Protein AF-A0A972ZTG2-F1 (afdb_monomer_lite)

Radius of gyration: 10.83 Å; chains: 1; bounding box: 28×16×28 Å

pLDDT: mean 95.46, std 4.3, range [70.38, 98.25]

Secondary structure (DSSP, 8-state):
--HHHHHHHHHHHHHHT-TTT-STT----EEE-SS-EEEPPTTS-GGG--

Foldseek 3Di:
DPPVVVVQLVVLLVQLVDCVRDDPLDDKTWDDDPPDIRIDDPPHRSNGDD

Sequence (50 aa):
MKKEIKELVEISQFYGQKKDFVIAGGGNTSYKDENHLYIKASGINLGNIT

Structure (mmCIF, N/CA/C/O backbone):
data_AF-A0A972ZTG2-F1
#
_entry.id   AF-A0A972ZTG2-F1
#
loop_
_atom_site.group_PDB
_atom_site.id
_atom_site.type_symbol
_atom_site.label_atom_id
_atom_site.label_alt_id
_atom_site.label_comp_id
_atom_site.label_asym_id
_atom_site.label_entity_id
_atom_site.label_seq_id
_atom_site.pdbx_PDB_ins_code
_atom_site.Cartn_x
_atom_site.Cartn_y
_atom_site.Cartn_z
_atom_site.occupancy
_atom_site.B_iso_or_equiv
_atom_site.auth_seq_id
_atom_site.auth_comp_id
_atom_site.auth_asym_id
_atom_site.auth_atom_id
_atom_site.pdbx_PDB_model_num
ATOM 1 N N . MET A 1 1 ? -2.166 -7.435 15.078 1.00 70.38 1 MET A N 1
ATOM 2 C CA . MET A 1 1 ? -2.304 -6.555 13.896 1.00 70.38 1 MET A CA 1
ATOM 3 C C . MET A 1 1 ? -3.730 -6.680 13.369 1.00 70.38 1 MET A C 1
ATOM 5 O O . MET A 1 1 ? -4.224 -7.801 13.359 1.00 70.38 1 MET A O 1
ATOM 9 N N . LYS A 1 2 ? -4.403 -5.572 13.004 1.00 89.88 2 LYS A N 1
ATOM 10 C CA . LYS A 1 2 ? -5.733 -5.612 12.353 1.00 89.88 2 LYS A CA 1
ATOM 11 C C . LYS A 1 2 ? -5.652 -6.449 11.062 1.00 89.88 2 LYS A C 1
ATOM 13 O O . LYS A 1 2 ? -4.612 -6.416 10.401 1.00 89.88 2 LYS A O 1
ATOM 18 N N . LYS A 1 3 ? -6.713 -7.181 10.707 1.00 95.44 3 LYS A N 1
ATOM 19 C CA . LYS A 1 3 ? -6.738 -8.070 9.528 1.00 95.44 3 LYS A CA 1
ATOM 20 C C . LYS A 1 3 ? -6.424 -7.302 8.244 1.00 95.44 3 LYS A C 1
ATOM 22 O O . LYS A 1 3 ? -5.599 -7.733 7.453 1.00 95.44 3 LYS A O 1
ATOM 27 N N . GLU A 1 4 ? -6.987 -6.114 8.115 1.00 96.12 4 GLU A N 1
ATOM 28 C CA . GLU A 1 4 ? -6.881 -5.249 6.942 1.00 96.12 4 GLU A CA 1
ATOM 29 C C . GLU A 1 4 ? -5.474 -4.658 6.802 1.00 96.12 4 GLU A C 1
ATOM 31 O O . GLU A 1 4 ? -4.982 -4.468 5.697 1.00 96.12 4 GLU A O 1
ATOM 36 N N . ILE A 1 5 ? -4.775 -4.431 7.921 1.00 96.50 5 ILE A N 1
ATOM 37 C CA . ILE A 1 5 ? -3.365 -4.017 7.895 1.00 96.50 5 ILE A CA 1
ATOM 38 C C . ILE A 1 5 ? -2.479 -5.179 7.436 1.00 96.50 5 ILE A C 1
ATOM 40 O O . ILE A 1 5 ? -1.562 -4.962 6.652 1.00 96.50 5 ILE A O 1
ATOM 44 N N . LYS A 1 6 ? -2.784 -6.418 7.847 1.00 96.94 6 LYS A N 1
ATOM 45 C CA . LYS A 1 6 ? -2.091 -7.611 7.337 1.00 96.94 6 LYS A CA 1
ATOM 46 C C . LYS A 1 6 ? -2.294 -7.771 5.830 1.00 96.94 6 LYS A C 1
ATOM 48 O O . LYS A 1 6 ? -1.331 -7.981 5.104 1.00 96.94 6 LYS A O 1
ATOM 53 N N . GLU A 1 7 ? -3.529 -7.617 5.363 1.00 97.69 7 GLU A N 1
ATOM 54 C CA . GLU A 1 7 ? -3.876 -7.668 3.938 1.00 97.69 7 GLU A CA 1
ATOM 55 C C . GLU A 1 7 ? -3.199 -6.536 3.148 1.00 97.69 7 GLU A C 1
ATOM 57 O O . GLU A 1 7 ? -2.689 -6.768 2.052 1.00 97.69 7 GLU A O 1
ATOM 62 N N . LEU A 1 8 ? -3.109 -5.328 3.723 1.00 97.69 8 LEU A N 1
ATOM 63 C CA . LEU A 1 8 ? -2.371 -4.211 3.133 1.00 97.69 8 LEU A CA 1
ATOM 64 C C . LEU A 1 8 ? -0.875 -4.533 2.993 1.00 97.69 8 LEU A C 1
ATOM 66 O O . LEU A 1 8 ? -0.274 -4.206 1.968 1.00 97.69 8 LEU A O 1
ATOM 70 N N . VAL A 1 9 ? -0.269 -5.182 3.991 1.00 97.88 9 VAL A N 1
ATOM 71 C CA . VAL A 1 9 ? 1.121 -5.658 3.916 1.00 97.88 9 VAL A CA 1
ATOM 72 C C . VAL A 1 9 ? 1.265 -6.709 2.815 1.00 97.88 9 VAL A C 1
ATOM 74 O O . VAL A 1 9 ? 2.123 -6.558 1.948 1.00 97.88 9 VAL A O 1
ATOM 77 N N . GLU A 1 10 ? 0.393 -7.715 2.779 1.00 98.12 10 GLU A N 1
ATOM 78 C CA . GLU A 1 10 ? 0.432 -8.798 1.787 1.00 98.12 10 GLU A CA 1
ATOM 79 C C . GLU A 1 10 ? 0.303 -8.273 0.347 1.00 98.12 10 GLU A C 1
ATOM 81 O O . GLU A 1 10 ? 1.107 -8.638 -0.515 1.00 98.12 10 GLU A O 1
ATOM 86 N N . ILE A 1 11 ? -0.638 -7.360 0.076 1.00 97.81 11 ILE A N 1
ATOM 87 C CA . ILE A 1 11 ? -0.808 -6.785 -1.269 1.00 97.81 11 ILE A CA 1
ATOM 88 C C . ILE A 1 11 ? 0.352 -5.858 -1.653 1.00 97.81 11 ILE A C 1
ATOM 90 O O . ILE A 1 11 ? 0.792 -5.863 -2.806 1.00 97.81 11 ILE A O 1
ATOM 94 N N . SER A 1 12 ? 0.896 -5.109 -0.687 1.00 98.25 12 SER A N 1
ATOM 95 C CA . SER A 1 12 ? 2.084 -4.274 -0.899 1.00 98.25 12 SER A CA 1
ATOM 96 C C . SER A 1 12 ? 3.285 -5.129 -1.282 1.00 98.25 12 SER A C 1
ATOM 98 O O . SER A 1 12 ? 3.948 -4.850 -2.279 1.00 98.25 12 SER A O 1
ATOM 100 N N . GLN A 1 13 ? 3.529 -6.215 -0.549 1.00 98.00 13 GLN A N 1
ATOM 101 C CA . GLN A 1 13 ? 4.623 -7.135 -0.838 1.00 98.00 13 GLN A CA 1
ATOM 102 C C . GLN A 1 13 ? 4.426 -7.841 -2.189 1.00 98.00 13 GLN A C 1
ATOM 104 O O . GLN A 1 13 ? 5.368 -7.913 -2.979 1.00 98.00 13 GLN A O 1
ATOM 109 N N . PHE A 1 14 ? 3.203 -8.281 -2.506 1.00 97.75 14 PHE A N 1
ATOM 110 C CA . PHE A 1 14 ? 2.891 -8.956 -3.769 1.00 97.75 14 PHE A CA 1
ATOM 111 C C . PHE A 1 14 ? 3.209 -8.106 -5.006 1.00 97.75 14 PHE A C 1
ATOM 113 O O . PHE A 1 14 ? 3.836 -8.603 -5.943 1.00 97.75 14 PHE A O 1
ATOM 120 N N . TYR A 1 15 ? 2.792 -6.836 -5.025 1.00 97.69 15 TYR A N 1
ATOM 121 C CA . TYR A 1 15 ? 3.100 -5.934 -6.141 1.00 97.69 15 TYR A CA 1
ATOM 122 C C . TYR A 1 15 ? 4.523 -5.380 -6.056 1.00 97.69 15 TYR A C 1
ATOM 124 O O . TYR A 1 15 ? 5.207 -5.278 -7.071 1.00 97.69 15 TYR A O 1
ATOM 132 N N . GLY A 1 16 ? 5.005 -5.075 -4.852 1.00 97.38 16 GLY A N 1
ATOM 133 C CA . GLY A 1 16 ? 6.324 -4.493 -4.624 1.00 97.38 16 GLY A CA 1
ATOM 134 C C . GLY A 1 16 ? 7.500 -5.412 -4.962 1.00 97.38 16 GLY A C 1
ATOM 135 O O . GLY A 1 16 ? 8.597 -4.913 -5.200 1.00 97.38 16 GLY A O 1
ATOM 136 N N . GLN A 1 17 ? 7.288 -6.730 -5.019 1.00 95.81 17 GLN A N 1
ATOM 137 C CA . GLN A 1 17 ? 8.297 -7.706 -5.453 1.00 95.81 17 GLN A CA 1
ATOM 138 C C . GLN A 1 17 ? 8.331 -7.919 -6.976 1.00 95.81 17 GLN A C 1
ATOM 140 O O . GLN A 1 17 ? 9.249 -8.558 -7.493 1.00 95.81 17 GLN A O 1
ATOM 145 N N . LYS A 1 18 ? 7.353 -7.387 -7.716 1.00 96.19 18 LYS A N 1
ATOM 146 C CA . LYS A 1 18 ? 7.228 -7.589 -9.161 1.00 96.19 18 LYS A CA 1
ATOM 147 C C . LYS A 1 18 ? 7.673 -6.345 -9.917 1.00 96.19 18 LYS A C 1
ATOM 149 O O . LYS A 1 18 ? 7.036 -5.295 -9.855 1.00 96.19 18 LYS A O 1
ATOM 154 N N . LYS A 1 19 ? 8.753 -6.493 -10.686 1.00 93.19 19 LYS A N 1
ATOM 155 C CA . LYS A 1 19 ? 9.361 -5.401 -11.467 1.00 93.19 19 LYS A CA 1
ATOM 156 C C . LYS A 1 19 ? 8.413 -4.793 -12.507 1.00 93.19 19 LYS A C 1
ATOM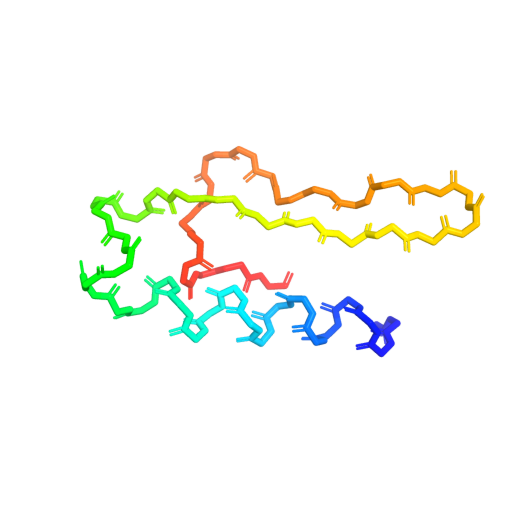 158 O O . LYS A 1 19 ? 8.581 -3.631 -12.853 1.00 93.19 19 LYS A O 1
ATOM 163 N N . ASP A 1 20 ? 7.402 -5.545 -12.938 1.00 96.12 20 ASP A N 1
ATOM 164 C CA . ASP A 1 20 ? 6.383 -5.079 -13.887 1.00 96.12 20 ASP A CA 1
ATOM 165 C C . ASP A 1 20 ? 5.443 -4.022 -13.281 1.00 96.12 20 ASP A C 1
ATOM 167 O O . ASP A 1 20 ? 4.805 -3.271 -14.012 1.00 96.12 20 ASP A O 1
ATOM 171 N N . PHE A 1 21 ? 5.361 -3.950 -11.947 1.00 95.88 21 PHE A N 1
ATOM 172 C CA . PHE A 1 21 ? 4.484 -3.021 -11.228 1.00 95.88 21 PHE A CA 1
ATOM 173 C C . PHE A 1 21 ? 5.249 -1.897 -10.531 1.00 95.88 21 PHE A C 1
ATOM 175 O O . PHE A 1 21 ? 4.703 -0.813 -10.333 1.00 95.88 21 PHE A O 1
ATOM 182 N N . VAL A 1 22 ? 6.502 -2.142 -10.136 1.00 95.19 22 VAL A N 1
ATOM 183 C CA . VAL A 1 22 ? 7.297 -1.185 -9.363 1.00 95.19 22 VAL A CA 1
ATOM 184 C C . VAL A 1 22 ? 8.734 -1.123 -9.870 1.00 95.19 22 VAL A C 1
ATOM 186 O O . VAL A 1 22 ? 9.426 -2.135 -9.963 1.00 95.19 22 VAL A O 1
ATOM 189 N N . ILE A 1 23 ? 9.217 0.100 -10.102 1.00 93.25 23 ILE A N 1
ATOM 190 C CA . ILE A 1 23 ? 10.613 0.393 -10.444 1.00 93.25 23 ILE A CA 1
ATOM 191 C C . ILE A 1 23 ? 11.321 0.954 -9.204 1.00 93.25 23 ILE A C 1
ATOM 193 O O . ILE A 1 23 ? 10.753 1.760 -8.464 1.00 93.25 23 ILE A O 1
ATOM 197 N N . ALA A 1 24 ? 12.561 0.514 -8.968 1.00 90.25 24 ALA A N 1
ATOM 198 C CA . ALA A 1 24 ? 13.434 1.006 -7.895 1.00 90.25 24 ALA A CA 1
ATOM 199 C C . ALA A 1 24 ? 12.818 0.963 -6.475 1.00 90.25 24 ALA A C 1
ATOM 201 O O . ALA A 1 24 ? 13.119 1.810 -5.641 1.00 90.25 24 ALA A O 1
ATOM 202 N N . GLY A 1 25 ? 11.942 -0.011 -6.194 1.00 85.62 25 GLY A N 1
ATOM 203 C CA . GLY A 1 25 ? 11.327 -0.185 -4.868 1.00 85.62 25 GLY A CA 1
ATOM 204 C C . GLY A 1 25 ? 10.262 0.858 -4.497 1.00 85.62 25 GLY A C 1
ATOM 205 O O . GLY A 1 25 ? 9.788 0.856 -3.357 1.00 85.62 25 GLY A O 1
ATOM 206 N N . GLY A 1 26 ? 9.873 1.716 -5.449 1.00 93.50 26 GLY A N 1
ATOM 207 C CA . GLY A 1 26 ? 8.863 2.762 -5.286 1.00 93.50 26 GLY A CA 1
ATOM 208 C C . GLY A 1 26 ? 7.439 2.249 -5.030 1.00 93.50 26 GLY A C 1
ATOM 209 O O . GLY A 1 26 ? 7.222 1.168 -4.489 1.00 93.50 26 GLY A O 1
ATOM 210 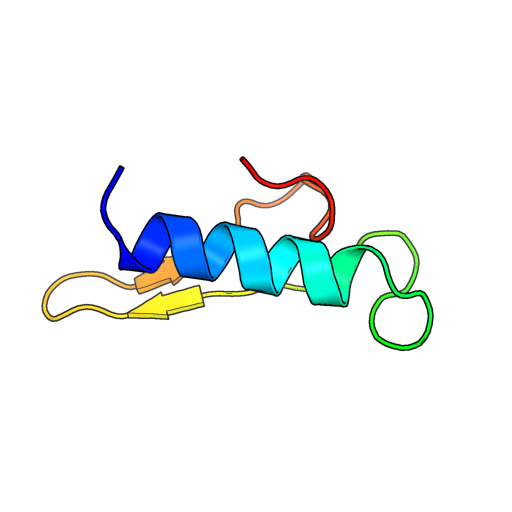N N . GLY A 1 27 ? 6.442 3.050 -5.400 1.00 95.06 27 GLY A N 1
ATOM 211 C CA . GLY A 1 27 ? 5.032 2.714 -5.193 1.00 95.06 27 GLY A CA 1
ATOM 212 C C . GLY A 1 27 ? 4.533 2.949 -3.763 1.00 95.06 27 GLY A C 1
ATOM 213 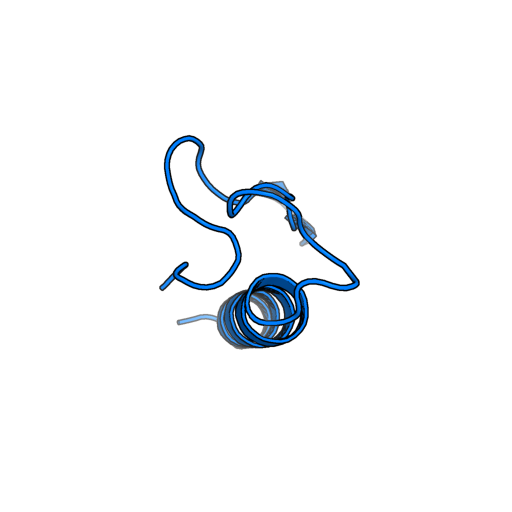O O . GLY A 1 27 ? 5.299 3.055 -2.795 1.00 95.06 27 GLY A O 1
ATOM 214 N N . ASN A 1 28 ? 3.214 3.060 -3.649 1.00 97.06 28 ASN A N 1
ATOM 215 C CA . ASN A 1 28 ? 2.488 3.349 -2.421 1.00 97.06 28 ASN A CA 1
ATOM 216 C C . ASN A 1 28 ? 1.194 2.534 -2.373 1.00 97.06 28 ASN A C 1
ATOM 218 O O . ASN A 1 28 ? 0.660 2.110 -3.393 1.00 97.06 28 ASN A O 1
ATOM 222 N N . THR A 1 29 ? 0.726 2.299 -1.157 1.00 97.62 29 THR A N 1
ATOM 223 C CA . THR A 1 29 ? -0.521 1.605 -0.853 1.00 97.62 29 THR A CA 1
ATOM 224 C C . THR A 1 29 ? -1.152 2.286 0.346 1.00 97.62 29 THR A C 1
ATOM 226 O O . THR A 1 29 ? -0.463 2.872 1.194 1.00 97.62 29 THR A O 1
ATOM 229 N N . SER A 1 30 ? -2.476 2.240 0.398 1.00 97.69 30 SER A N 1
ATOM 230 C CA . SER A 1 30 ? -3.237 2.772 1.512 1.00 97.69 30 SER A CA 1
ATOM 231 C C . SER A 1 30 ? -4.478 1.935 1.786 1.00 97.69 30 SER A C 1
ATOM 233 O O . SER A 1 30 ? -5.000 1.253 0.905 1.00 97.69 30 SER A O 1
ATOM 235 N N . TYR A 1 31 ? -4.930 1.984 3.032 1.00 97.44 31 TYR A N 1
ATOM 236 C CA . TYR A 1 31 ? -6.170 1.376 3.497 1.00 97.44 31 TYR A CA 1
ATOM 237 C C . TYR A 1 31 ? -6.957 2.429 4.271 1.00 97.44 31 TYR A C 1
ATOM 239 O O . TYR A 1 31 ? -6.384 3.148 5.087 1.00 97.44 31 TYR A O 1
ATOM 247 N N . LYS A 1 32 ? -8.260 2.534 4.017 1.00 97.81 32 LYS A N 1
ATOM 248 C CA . LYS A 1 32 ? -9.143 3.482 4.696 1.00 97.81 32 LYS A CA 1
ATOM 249 C C . LYS A 1 32 ? -10.127 2.721 5.576 1.00 97.81 32 LYS A C 1
ATOM 251 O O . LYS A 1 32 ? -10.797 1.824 5.075 1.00 97.81 32 LYS A O 1
ATOM 256 N N . ASP A 1 33 ? -10.242 3.120 6.840 1.00 96.06 33 ASP A N 1
ATOM 257 C CA . ASP A 1 33 ? -11.363 2.744 7.705 1.00 96.06 33 ASP A CA 1
ATOM 258 C C . ASP A 1 33 ? -12.266 3.958 7.992 1.00 96.06 33 ASP A C 1
ATOM 260 O O . ASP A 1 33 ? -12.144 5.007 7.353 1.00 96.06 33 ASP A O 1
ATOM 264 N N . GLU A 1 34 ? -13.215 3.812 8.916 1.00 97.69 34 GLU A N 1
ATOM 265 C CA . GLU A 1 34 ? -14.163 4.877 9.275 1.00 97.69 34 GLU A CA 1
ATOM 266 C C . GLU A 1 34 ? -13.478 6.147 9.801 1.00 97.69 34 GLU A C 1
ATOM 268 O O . GLU A 1 34 ? -14.006 7.245 9.633 1.00 97.69 34 GLU A O 1
ATOM 273 N N . ASN A 1 35 ? -12.298 6.008 10.411 1.00 97.50 35 ASN A N 1
ATOM 274 C CA . ASN A 1 35 ? -11.645 7.070 11.173 1.00 97.50 35 ASN A CA 1
ATOM 275 C C . ASN A 1 35 ? -10.315 7.519 10.553 1.00 97.50 35 ASN A C 1
ATOM 277 O O . ASN A 1 35 ? -9.901 8.661 10.749 1.00 97.50 35 ASN A O 1
ATOM 281 N N . HIS A 1 36 ? -9.628 6.641 9.818 1.00 96.75 36 HIS A N 1
ATOM 282 C CA . HIS A 1 36 ? -8.264 6.883 9.359 1.00 96.75 36 HIS A CA 1
ATOM 283 C C . HIS A 1 36 ? -8.027 6.421 7.923 1.00 96.75 36 HIS A C 1
ATOM 285 O O . HIS A 1 36 ? -8.623 5.466 7.425 1.00 96.75 36 HIS A O 1
ATOM 291 N N . LEU A 1 37 ? -7.061 7.078 7.284 1.00 97.88 37 LEU A N 1
ATOM 292 C CA . LEU A 1 37 ? -6.390 6.582 6.092 1.00 97.88 37 LEU A CA 1
ATOM 293 C C . LEU A 1 37 ? -4.966 6.181 6.480 1.00 97.88 37 LEU A C 1
ATOM 295 O O . LEU A 1 37 ? -4.138 7.023 6.821 1.00 97.88 37 LEU A O 1
ATOM 299 N N . TYR A 1 38 ? -4.688 4.888 6.421 1.00 96.75 38 TYR A N 1
ATOM 300 C CA . TYR A 1 38 ? -3.369 4.314 6.633 1.00 96.75 38 TYR A CA 1
ATOM 301 C C . TYR A 1 38 ? -2.612 4.355 5.317 1.00 96.75 38 TYR A C 1
ATOM 303 O O . TYR A 1 38 ? -3.118 3.878 4.306 1.00 96.75 38 TYR A O 1
ATOM 311 N N . ILE A 1 39 ? -1.412 4.922 5.318 1.00 97.06 39 ILE A N 1
ATOM 312 C CA . ILE A 1 39 ? -0.590 5.092 4.120 1.00 97.06 39 ILE A CA 1
ATOM 313 C C . ILE A 1 39 ? 0.774 4.481 4.410 1.00 97.06 39 ILE A C 1
ATOM 315 O O . ILE A 1 39 ? 1.319 4.667 5.500 1.00 97.06 39 ILE A O 1
ATOM 319 N N . L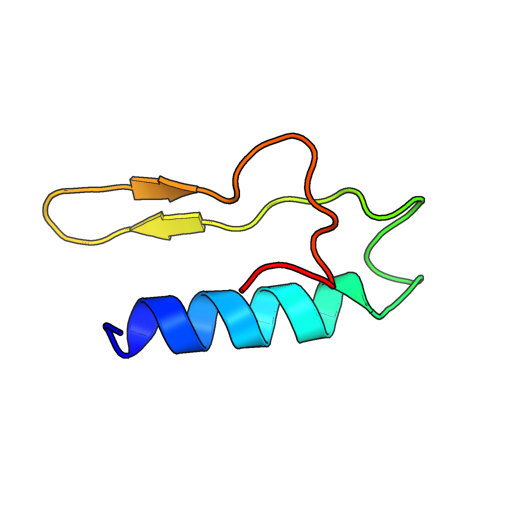YS A 1 40 ? 1.340 3.775 3.429 1.00 96.00 40 LYS A N 1
ATOM 320 C CA . LYS A 1 40 ? 2.739 3.341 3.474 1.00 96.00 40 LYS A CA 1
ATOM 321 C C . LYS A 1 40 ? 3.660 4.516 3.847 1.00 96.00 40 LYS A C 1
ATOM 323 O O . LYS A 1 40 ? 3.631 5.561 3.199 1.00 96.00 40 LYS A O 1
ATOM 328 N N . ALA A 1 41 ? 4.539 4.303 4.824 1.00 95.50 41 ALA A N 1
ATOM 329 C CA . ALA A 1 41 ? 5.543 5.285 5.217 1.00 95.50 41 ALA A CA 1
ATOM 330 C C . ALA A 1 41 ? 6.611 5.517 4.127 1.00 95.50 41 ALA A C 1
ATOM 332 O O . A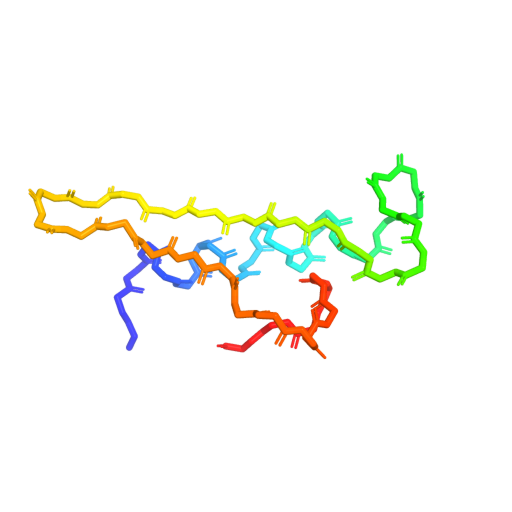LA A 1 41 ? 7.041 4.593 3.429 1.00 95.50 41 ALA A O 1
ATOM 333 N N . SER A 1 42 ? 7.068 6.764 4.007 1.00 94.50 42 SER A N 1
ATOM 334 C CA . SER A 1 42 ? 8.167 7.152 3.115 1.00 94.50 42 SER A CA 1
ATOM 335 C C . SER A 1 42 ? 9.489 6.473 3.492 1.00 94.50 42 SER A C 1
ATOM 337 O O . SER A 1 42 ? 9.730 6.161 4.654 1.00 94.50 42 SER A O 1
ATOM 339 N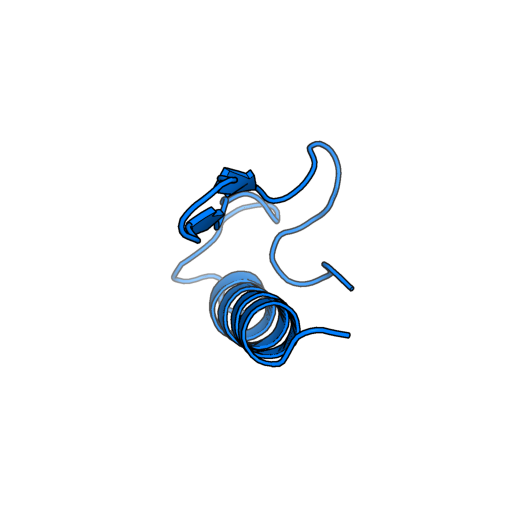 N . GLY A 1 43 ? 10.370 6.273 2.507 1.00 94.19 43 GLY A N 1
ATOM 340 C CA . GLY A 1 43 ? 11.713 5.712 2.722 1.00 94.19 43 GLY A CA 1
ATOM 341 C C . GLY A 1 43 ? 11.772 4.186 2.867 1.00 94.19 43 GLY A C 1
ATOM 342 O O . GLY A 1 43 ? 12.861 3.631 2.961 1.00 94.19 43 GLY A O 1
ATOM 343 N N . ILE A 1 44 ? 10.628 3.500 2.838 1.00 95.69 44 ILE A N 1
ATOM 344 C CA . ILE A 1 44 ? 10.545 2.035 2.848 1.00 95.69 44 ILE A CA 1
ATOM 345 C C . ILE A 1 44 ? 10.172 1.539 1.447 1.00 95.69 44 ILE A C 1
ATOM 347 O O . ILE A 1 44 ? 9.341 2.145 0.771 1.00 95.69 44 ILE A O 1
ATOM 351 N N . ASN A 1 45 ? 10.752 0.429 0.990 1.00 96.75 45 ASN A N 1
ATOM 352 C CA . ASN A 1 45 ? 10.363 -0.186 -0.284 1.00 96.75 45 ASN A CA 1
ATOM 353 C C . ASN A 1 45 ? 8.972 -0.821 -0.180 1.00 96.75 45 ASN A C 1
ATOM 355 O O . ASN A 1 45 ? 8.652 -1.426 0.840 1.00 96.75 45 ASN A O 1
ATOM 359 N N . LEU A 1 46 ? 8.147 -0.735 -1.234 1.00 97.62 46 LEU A N 1
ATOM 360 C CA . LEU A 1 46 ? 6.783 -1.297 -1.190 1.00 97.62 46 LEU A CA 1
ATOM 361 C C . LEU A 1 46 ? 6.798 -2.813 -0.927 1.00 97.62 46 LEU A C 1
ATOM 363 O O . LEU A 1 46 ? 5.982 -3.314 -0.161 1.00 97.62 46 LEU A O 1
ATOM 367 N N . GLY A 1 47 ? 7.783 -3.511 -1.497 1.00 97.31 47 GLY A N 1
ATOM 368 C CA . GLY A 1 47 ? 7.977 -4.950 -1.326 1.00 97.31 47 GLY A CA 1
ATOM 369 C C . GLY A 1 47 ? 8.421 -5.392 0.073 1.00 97.31 47 GLY A C 1
ATOM 370 O O . GLY A 1 47 ? 8.412 -6.589 0.338 1.00 97.31 47 GLY A O 1
ATOM 371 N N . ASN A 1 48 ? 8.807 -4.452 0.947 1.00 96.50 48 ASN A N 1
ATOM 372 C CA . ASN A 1 48 ? 9.492 -4.731 2.216 1.00 96.50 48 ASN A CA 1
ATOM 373 C C . ASN A 1 48 ? 8.773 -4.128 3.438 1.00 96.50 48 ASN A C 1
ATOM 375 O O . ASN A 1 48 ? 9.370 -4.051 4.510 1.00 96.50 48 ASN A O 1
ATOM 379 N N . ILE A 1 49 ? 7.535 -3.644 3.292 1.00 95.50 49 ILE A N 1
ATOM 380 C CA . ILE A 1 49 ? 6.773 -3.113 4.434 1.00 95.50 49 ILE A CA 1
ATOM 381 C C . ILE A 1 49 ? 6.409 -4.253 5.405 1.00 95.50 49 ILE A C 1
ATOM 383 O O . ILE A 1 49 ? 6.231 -5.389 4.955 1.00 95.50 49 ILE A O 1
ATOM 387 N N . THR A 1 50 ? 6.294 -3.958 6.706 1.00 92.62 50 THR A N 1
ATOM 388 C CA . THR A 1 50 ? 6.027 -4.930 7.792 1.00 92.62 50 THR A CA 1
ATOM 389 C C . THR A 1 50 ? 4.803 -4.571 8.612 1.00 92.62 50 THR A C 1
ATOM 391 O O . THR A 1 50 ? 4.647 -3.356 8.880 1.00 92.62 50 THR A O 1
#